Protein AF-A0A241XRT8-F1 (afdb_monomer_lite)

Secondary structure (DSSP, 8-state):
-PPPPPPPHHHHHHHHHHHHHHHHHHHHTS-B-HHHHTTS-HHHHHHHHHH-GGGB-HHHHHHHHT-SSHHHHHHHHHH-

Foldseek 3Di:
DDDDDDDDPVVVVVVVVVLVVLLVVQVVVQADACVSCVVDDLVSLLCCLQPPVVRYDPRSLVCQCVPPDPSSVVSSVVSD

Sequence (80 aa):
MSKPAYPSPQELEVIYAERDEAVAALAAKGKIEAADLAPLDRLGRCKVANEHWGICDESARHALLNDTHHFVRACACLAA

Organism: Pseudomonas aeruginosa (NCBI:txid287)

pLDDT: mean 95.07, std 7.55, range [54.94, 98.62]

Radius of gyration: 13.57 Å; chains: 1; bounding box: 32×32×33 Å

Structure (mmCIF, N/CA/C/O backbone):
data_AF-A0A241XRT8-F1
#
_entry.id   AF-A0A241XRT8-F1
#
loop_
_atom_site.group_PDB
_atom_site.id
_atom_site.type_symbol
_atom_site.label_atom_id
_atom_site.label_alt_id
_atom_site.label_comp_id
_atom_site.label_asym_id
_atom_site.label_entity_id
_atom_site.label_seq_id
_atom_site.pdbx_PDB_ins_code
_atom_site.Cartn_x
_atom_site.Cartn_y
_atom_site.Cartn_z
_atom_site.occupancy
_atom_site.B_iso_or_equiv
_atom_site.auth_seq_id
_atom_site.auth_comp_id
_atom_site.auth_asym_id
_atom_site.auth_atom_id
_atom_site.pdbx_PDB_model_num
ATOM 1 N N . MET A 1 1 ? 12.286 -21.625 -19.663 1.00 54.94 1 MET A N 1
ATOM 2 C CA . MET A 1 1 ? 11.880 -20.204 -19.615 1.00 54.94 1 MET A CA 1
ATOM 3 C C . MET A 1 1 ? 13.053 -19.426 -19.044 1.00 54.94 1 MET A C 1
ATOM 5 O O . MET A 1 1 ? 13.513 -19.795 -17.969 1.00 54.94 1 MET A O 1
ATOM 9 N N . SER A 1 2 ? 13.599 -18.449 -19.772 1.00 67.31 2 SER A N 1
ATOM 10 C CA . SER A 1 2 ? 14.675 -17.604 -19.236 1.00 67.31 2 SER A CA 1
ATOM 11 C C . SER A 1 2 ? 14.143 -16.772 -18.076 1.00 67.31 2 SER A C 1
ATOM 13 O O . SER A 1 2 ? 13.030 -16.253 -18.142 1.00 67.31 2 SER A O 1
ATOM 15 N N . LYS A 1 3 ? 14.929 -16.679 -17.003 1.00 63.34 3 LYS A N 1
ATOM 16 C CA . LYS A 1 3 ? 14.618 -15.828 -15.854 1.00 63.34 3 LYS A CA 1
ATOM 17 C C . LYS A 1 3 ? 14.535 -14.374 -16.347 1.00 63.34 3 LYS A C 1
ATOM 19 O O . LYS A 1 3 ? 15.431 -13.975 -17.094 1.00 63.34 3 LYS A O 1
ATOM 24 N N . PRO A 1 4 ? 13.493 -13.604 -15.988 1.00 71.81 4 PRO A N 1
ATOM 25 C CA . PRO A 1 4 ? 13.427 -12.201 -16.374 1.00 71.81 4 PRO A CA 1
ATOM 26 C C . PRO A 1 4 ? 14.669 -11.475 -15.851 1.00 71.81 4 PRO A C 1
ATOM 28 O O . PRO A 1 4 ? 15.140 -11.759 -14.743 1.00 71.81 4 PRO A O 1
ATOM 31 N N . ALA A 1 5 ? 15.226 -10.589 -16.677 1.00 85.50 5 ALA A N 1
ATOM 32 C CA . ALA A 1 5 ? 16.341 -9.749 -16.275 1.00 85.50 5 ALA A CA 1
ATOM 33 C C . ALA A 1 5 ? 15.914 -8.896 -15.074 1.00 85.50 5 ALA A C 1
ATOM 35 O O . ALA A 1 5 ? 14.777 -8.426 -15.007 1.00 85.50 5 ALA A O 1
ATOM 36 N N . TYR A 1 6 ? 16.810 -8.746 -14.102 1.00 88.94 6 TYR A N 1
ATOM 37 C CA . TYR A 1 6 ? 16.573 -7.826 -12.997 1.00 88.94 6 TYR A CA 1
ATOM 38 C C . TYR A 1 6 ? 16.566 -6.389 -13.547 1.00 88.94 6 TYR A C 1
ATOM 40 O O . TYR A 1 6 ? 17.420 -6.101 -14.391 1.00 88.94 6 TYR A O 1
ATOM 48 N N . PRO A 1 7 ? 15.651 -5.507 -13.104 1.00 91.88 7 PRO A N 1
ATOM 49 C CA . PRO A 1 7 ? 15.602 -4.144 -13.615 1.00 91.88 7 PRO A CA 1
ATOM 50 C C . PRO A 1 7 ? 16.909 -3.399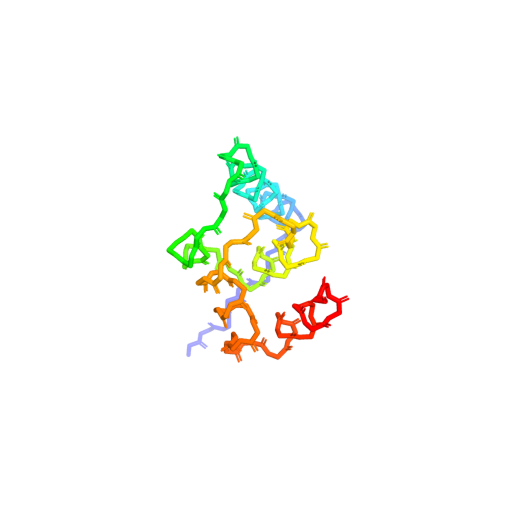 -13.327 1.00 91.88 7 PRO A C 1
ATOM 52 O O . PRO A 1 7 ? 17.525 -3.572 -12.270 1.00 91.88 7 PRO A O 1
ATOM 55 N N . SER A 1 8 ? 17.334 -2.558 -14.261 1.00 95.44 8 SER A N 1
ATOM 56 C CA . SER A 1 8 ? 18.410 -1.595 -14.041 1.00 95.44 8 SER A CA 1
ATOM 57 C C . SER A 1 8 ? 18.048 -0.612 -12.917 1.00 95.44 8 SER A C 1
ATOM 59 O O . SER A 1 8 ? 16.868 -0.431 -12.605 1.00 95.44 8 SER A O 1
ATOM 61 N N . PRO A 1 9 ? 19.035 0.065 -12.305 1.00 95.69 9 PRO A N 1
ATOM 62 C CA . PRO A 1 9 ? 18.764 1.099 -11.309 1.00 95.69 9 PRO A CA 1
ATOM 63 C C . PRO A 1 9 ? 17.770 2.170 -11.788 1.00 95.69 9 PRO A C 1
ATOM 65 O O . PRO A 1 9 ? 16.864 2.521 -11.042 1.00 95.69 9 PRO A O 1
ATOM 68 N N . GLN A 1 10 ? 17.877 2.620 -13.042 1.00 96.06 10 GLN A N 1
ATOM 69 C CA . GLN A 1 10 ? 16.962 3.610 -13.622 1.00 96.06 10 GLN A CA 1
ATOM 70 C C . GLN A 1 10 ? 15.535 3.066 -13.764 1.00 96.06 10 GLN A C 1
ATOM 72 O O . GLN A 1 10 ? 14.569 3.763 -13.472 1.00 96.06 10 GLN A O 1
ATOM 77 N N . GLU A 1 11 ? 15.377 1.806 -14.176 1.00 95.50 11 GLU A N 1
ATOM 78 C CA . GLU A 1 11 ? 14.054 1.172 -14.241 1.00 95.50 11 GLU A CA 1
ATOM 79 C C . GLU A 1 11 ? 13.449 0.987 -12.844 1.00 95.50 11 GLU A C 1
ATOM 81 O O . GLU A 1 11 ? 12.243 1.153 -12.673 1.00 95.50 11 GLU A O 1
ATOM 86 N N . LEU A 1 12 ? 14.266 0.691 -11.826 1.00 94.69 12 LEU A N 1
ATOM 87 C CA . LEU A 1 12 ? 13.795 0.640 -10.440 1.00 94.69 12 LEU A CA 1
ATOM 88 C C . LEU A 1 12 ? 13.286 2.000 -9.960 1.00 94.69 12 LEU A C 1
ATOM 90 O O . LEU A 1 12 ? 12.246 2.041 -9.311 1.00 94.69 12 LEU A O 1
ATOM 94 N N . GLU A 1 13 ? 13.985 3.092 -10.275 1.00 95.75 13 GLU A N 1
ATOM 95 C CA . GLU A 1 13 ? 13.538 4.450 -9.936 1.00 95.75 13 GLU A CA 1
ATOM 96 C C . GLU A 1 13 ? 12.157 4.748 -10.526 1.00 95.75 13 GLU A C 1
ATOM 98 O O . GLU A 1 13 ? 11.277 5.213 -9.803 1.00 95.75 13 GLU A O 1
ATOM 103 N N . VAL A 1 14 ? 11.935 4.397 -11.798 1.00 96.44 14 VAL A N 1
ATOM 104 C CA . VAL A 1 14 ? 10.624 4.541 -12.452 1.00 96.44 14 VAL A CA 1
ATOM 105 C C . VAL A 1 14 ? 9.566 3.696 -11.743 1.00 96.44 14 VAL A C 1
ATOM 107 O O . VAL A 1 14 ? 8.525 4.218 -11.354 1.00 96.44 14 VAL A O 1
ATOM 110 N N . ILE A 1 15 ? 9.852 2.417 -11.482 1.00 95.00 15 ILE A N 1
ATOM 111 C CA . ILE A 1 15 ? 8.923 1.510 -10.791 1.00 95.00 15 ILE A CA 1
ATOM 112 C C . ILE A 1 15 ? 8.570 2.025 -9.387 1.00 95.00 15 ILE A C 1
ATOM 114 O O . ILE A 1 15 ? 7.451 1.811 -8.911 1.00 95.00 15 ILE A O 1
ATOM 118 N N . TYR A 1 16 ? 9.512 2.641 -8.668 1.00 94.81 16 TYR A N 1
ATOM 119 C CA . TYR A 1 16 ? 9.235 3.246 -7.364 1.00 94.81 16 TYR A CA 1
ATOM 120 C C . TYR A 1 16 ? 8.394 4.517 -7.496 1.00 94.81 16 TYR A C 1
ATOM 122 O O . TYR A 1 16 ? 7.409 4.642 -6.771 1.00 94.81 16 TYR A O 1
ATOM 130 N N . ALA A 1 17 ? 8.714 5.393 -8.449 1.00 96.25 17 ALA A N 1
ATOM 131 C CA . ALA A 1 17 ? 7.963 6.620 -8.697 1.00 96.25 17 ALA A CA 1
ATOM 132 C C . ALA A 1 17 ? 6.500 6.343 -9.084 1.00 96.25 17 ALA A C 1
ATOM 134 O O . ALA A 1 17 ? 5.596 6.923 -8.490 1.00 96.25 17 ALA A O 1
ATOM 135 N N . GLU A 1 18 ? 6.251 5.401 -10.000 1.00 96.50 18 GLU A N 1
ATOM 136 C CA . GLU A 1 18 ? 4.894 5.008 -10.416 1.00 96.50 18 GLU A CA 1
ATOM 137 C C . GLU A 1 18 ? 4.061 4.481 -9.242 1.00 96.50 18 GLU A C 1
ATOM 139 O O . GLU A 1 18 ? 2.863 4.745 -9.124 1.00 96.50 18 GLU A O 1
ATOM 144 N N . ARG A 1 19 ? 4.696 3.738 -8.331 1.00 96.81 19 ARG A N 1
ATOM 145 C CA . ARG A 1 19 ? 4.027 3.229 -7.131 1.00 96.81 19 ARG A CA 1
ATOM 146 C C . ARG A 1 19 ? 3.708 4.341 -6.149 1.00 96.81 19 ARG A C 1
ATOM 148 O O . ARG A 1 19 ? 2.625 4.336 -5.568 1.00 96.81 19 ARG A O 1
ATOM 155 N N . ASP A 1 20 ? 4.639 5.264 -5.955 1.00 96.56 20 ASP A N 1
ATOM 156 C CA . ASP A 1 20 ? 4.436 6.416 -5.089 1.00 96.56 20 ASP A CA 1
ATOM 157 C C . ASP A 1 20 ? 3.304 7.300 -5.616 1.00 96.56 20 ASP A C 1
ATOM 159 O O . ASP A 1 20 ? 2.441 7.703 -4.838 1.00 96.56 20 ASP A O 1
ATOM 163 N N . GLU A 1 21 ? 3.243 7.510 -6.931 1.00 97.31 21 GLU A N 1
ATOM 164 C CA . GLU A 1 21 ? 2.155 8.223 -7.598 1.00 97.31 21 GLU A CA 1
ATOM 165 C C . GLU A 1 21 ? 0.810 7.506 -7.423 1.00 97.31 21 GLU A C 1
ATOM 167 O O . GLU A 1 21 ? -0.169 8.129 -7.007 1.00 97.31 21 GLU A O 1
ATOM 172 N N . ALA A 1 22 ? 0.755 6.192 -7.664 1.00 96.94 22 ALA A N 1
ATOM 173 C CA . ALA A 1 22 ? -0.471 5.413 -7.506 1.00 96.94 22 ALA A CA 1
ATOM 174 C C . ALA A 1 22 ? -1.013 5.481 -6.068 1.00 96.94 22 ALA A C 1
ATOM 176 O O . ALA A 1 22 ? -2.208 5.688 -5.859 1.00 96.94 22 ALA A O 1
ATOM 177 N N . VAL A 1 23 ? -0.138 5.351 -5.068 1.00 97.31 23 VAL A N 1
ATOM 178 C CA . VAL A 1 23 ? -0.529 5.436 -3.654 1.00 97.31 23 VAL A CA 1
ATOM 179 C C . VAL A 1 23 ? -0.949 6.861 -3.279 1.00 97.31 23 VAL A C 1
ATOM 181 O O . VAL A 1 23 ? -1.974 7.032 -2.618 1.00 97.31 23 VAL A O 1
ATOM 184 N N . ALA A 1 24 ? -0.233 7.887 -3.747 1.00 97.25 24 ALA A N 1
ATOM 185 C CA . ALA A 1 24 ? -0.593 9.284 -3.508 1.00 97.25 24 ALA A CA 1
ATOM 186 C C . ALA A 1 24 ? -1.957 9.643 -4.121 1.00 97.25 24 ALA A C 1
ATOM 188 O O . ALA A 1 24 ? -2.757 10.334 -3.486 1.00 97.25 24 ALA A O 1
ATOM 189 N N . ALA A 1 25 ? -2.259 9.131 -5.317 1.00 96.94 25 ALA A N 1
ATOM 190 C CA . ALA A 1 25 ? -3.554 9.317 -5.961 1.00 96.94 25 ALA A CA 1
ATOM 191 C C . ALA A 1 25 ? -4.697 8.705 -5.136 1.00 96.94 25 ALA A C 1
ATOM 193 O O . ALA A 1 25 ? -5.754 9.321 -5.002 1.00 96.94 25 ALA A O 1
ATOM 194 N N . LEU A 1 26 ? -4.487 7.526 -4.538 1.00 96.69 26 LEU A N 1
ATOM 195 C CA . LEU A 1 26 ? -5.457 6.918 -3.623 1.00 96.69 26 LEU A CA 1
ATOM 196 C C . LEU A 1 26 ? -5.611 7.722 -2.331 1.00 96.69 26 LEU A C 1
ATOM 198 O O . LEU A 1 26 ? -6.735 7.956 -1.889 1.00 96.69 26 LEU A O 1
ATOM 202 N N . ALA A 1 27 ? -4.507 8.198 -1.754 1.00 95.25 27 ALA A N 1
ATOM 203 C CA . ALA A 1 27 ? -4.546 9.029 -0.557 1.00 95.25 27 ALA A CA 1
ATOM 204 C C . ALA A 1 27 ? -5.334 10.329 -0.784 1.00 95.25 27 ALA A C 1
ATOM 206 O O . ALA A 1 27 ? -6.140 10.724 0.059 1.00 95.25 27 ALA A O 1
ATOM 207 N N . ALA A 1 28 ? -5.173 10.950 -1.956 1.00 96.88 28 ALA A N 1
ATOM 208 C CA . ALA A 1 28 ? -5.894 12.160 -2.341 1.00 96.88 28 ALA A CA 1
ATOM 209 C C . ALA A 1 28 ? -7.417 11.962 -2.472 1.00 96.88 28 ALA A C 1
ATOM 211 O O . ALA A 1 28 ? -8.162 12.926 -2.300 1.00 96.88 28 ALA A O 1
ATOM 212 N N . LYS A 1 29 ? -7.905 10.733 -2.719 1.00 94.12 29 LYS A N 1
ATOM 213 C CA . LYS A 1 29 ? -9.352 10.430 -2.708 1.00 94.12 29 LYS A CA 1
ATOM 214 C C . LYS A 1 29 ? -9.975 10.583 -1.315 1.00 94.12 29 LYS A C 1
ATOM 216 O O . LYS A 1 29 ? -11.184 10.764 -1.210 1.00 94.12 29 LYS A O 1
ATOM 221 N N . GLY A 1 30 ? -9.177 10.479 -0.248 1.00 94.38 30 GLY A N 1
ATOM 222 C CA . GLY A 1 30 ? -9.622 10.614 1.145 1.00 94.38 30 GLY A CA 1
ATOM 223 C C . GLY A 1 30 ? -10.297 9.374 1.744 1.00 94.38 30 GLY A C 1
ATOM 224 O O . GLY A 1 30 ? -10.566 9.350 2.943 1.00 94.38 30 GLY A O 1
ATOM 225 N N . LYS A 1 31 ? -10.543 8.337 0.939 1.00 97.56 31 LYS A N 1
ATOM 226 C CA . LYS A 1 31 ? -11.037 7.026 1.367 1.00 97.56 31 LYS A CA 1
ATOM 227 C C . LYS A 1 31 ? -10.495 5.956 0.417 1.00 97.56 31 LYS A C 1
ATOM 229 O O . LYS A 1 31 ? -10.581 6.135 -0.795 1.00 97.56 31 LYS A O 1
ATOM 234 N N . ILE A 1 32 ? -9.954 4.871 0.968 1.00 98.38 32 ILE A N 1
ATOM 235 C CA . ILE A 1 32 ? -9.428 3.726 0.208 1.00 98.38 32 ILE A CA 1
ATOM 236 C C . ILE A 1 32 ? -10.322 2.511 0.457 1.00 98.38 32 ILE A C 1
ATOM 238 O O . ILE A 1 32 ? -10.539 2.129 1.610 1.00 98.38 32 ILE A O 1
ATOM 242 N N . GLU A 1 33 ? -10.816 1.905 -0.621 1.00 98.19 33 GLU A N 1
ATOM 243 C CA . GLU A 1 33 ? -11.671 0.712 -0.601 1.00 98.19 33 GLU A CA 1
ATOM 244 C C . GLU A 1 33 ? -10.899 -0.522 -1.096 1.00 98.19 33 GLU A C 1
ATOM 246 O O . GLU A 1 33 ? -9.842 -0.409 -1.717 1.00 98.19 33 GLU A O 1
ATOM 251 N N . ALA A 1 34 ? -11.412 -1.734 -0.863 1.00 97.94 34 ALA A N 1
ATOM 252 C CA . ALA A 1 34 ? -10.724 -2.957 -1.297 1.00 97.94 34 ALA A CA 1
ATOM 253 C C . ALA A 1 34 ? -10.430 -2.993 -2.813 1.00 97.94 34 ALA A C 1
ATOM 255 O O . ALA A 1 34 ? -9.395 -3.514 -3.232 1.00 97.94 34 ALA A O 1
ATOM 256 N N . ALA A 1 35 ? -11.315 -2.419 -3.636 1.00 97.81 35 ALA A N 1
ATOM 257 C CA . ALA A 1 35 ? -11.143 -2.356 -5.088 1.00 97.81 35 ALA A CA 1
ATOM 258 C C . ALA A 1 35 ? -9.937 -1.499 -5.509 1.00 97.81 35 ALA A C 1
ATOM 260 O O . ALA A 1 35 ? -9.292 -1.811 -6.509 1.00 97.81 35 ALA A O 1
ATOM 261 N N . ASP A 1 36 ? -9.589 -0.472 -4.729 1.00 97.81 36 ASP A N 1
ATOM 262 C CA . ASP A 1 36 ? -8.423 0.379 -4.981 1.00 97.81 36 ASP A CA 1
ATOM 263 C C . ASP A 1 36 ? -7.095 -0.365 -4.756 1.00 97.81 36 ASP A C 1
ATOM 265 O O . ASP A 1 36 ? -6.066 0.019 -5.309 1.00 97.81 36 ASP A O 1
ATOM 269 N N . LEU A 1 37 ? -7.101 -1.443 -3.962 1.00 97.75 37 LEU A N 1
ATOM 270 C CA . LEU A 1 37 ? -5.905 -2.234 -3.658 1.00 97.75 37 LEU A CA 1
ATOM 271 C C . LEU A 1 37 ? -5.556 -3.234 -4.764 1.00 97.75 37 LEU A C 1
ATOM 273 O O . LEU A 1 37 ? -4.397 -3.629 -4.885 1.00 97.75 37 LEU A O 1
ATOM 277 N N . ALA A 1 38 ? -6.542 -3.673 -5.551 1.00 95.75 38 ALA A N 1
ATOM 278 C CA . ALA A 1 38 ? -6.367 -4.729 -6.548 1.00 95.75 38 ALA A CA 1
ATOM 279 C C . ALA A 1 38 ? -5.355 -4.385 -7.664 1.00 95.75 38 ALA A C 1
ATOM 281 O O . ALA A 1 38 ? -4.591 -5.275 -8.045 1.00 95.75 38 ALA A O 1
ATOM 282 N N . PRO A 1 39 ? -5.286 -3.136 -8.172 1.00 95.56 39 PRO A N 1
ATOM 283 C CA . PRO A 1 39 ? -4.279 -2.740 -9.157 1.00 95.56 39 PRO A CA 1
ATOM 284 C C . PRO A 1 39 ? -2.870 -2.602 -8.569 1.00 95.56 39 PRO A C 1
ATOM 286 O O . PRO A 1 39 ? -1.896 -2.588 -9.320 1.00 95.56 39 PRO A O 1
ATOM 289 N N . LEU A 1 40 ? -2.742 -2.473 -7.244 1.00 96.56 40 LEU A N 1
ATOM 290 C CA . LEU A 1 40 ? -1.450 -2.289 -6.597 1.00 96.56 40 LEU A CA 1
ATOM 291 C C . LEU A 1 40 ? -0.689 -3.607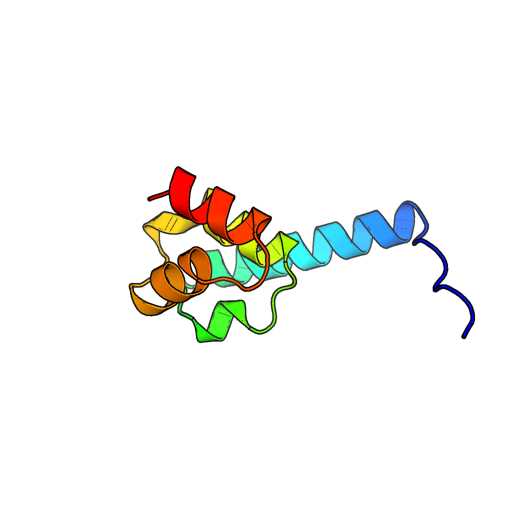 -6.513 1.00 96.56 40 LEU A C 1
ATOM 293 O O . LEU A 1 40 ? -1.225 -4.662 -6.155 1.00 96.56 40 LEU A O 1
ATOM 297 N N . ASP A 1 41 ? 0.617 -3.526 -6.731 1.00 95.94 41 ASP A N 1
ATOM 298 C CA . ASP A 1 41 ? 1.503 -4.624 -6.390 1.00 95.94 41 ASP A CA 1
ATOM 299 C C . ASP A 1 41 ? 1.661 -4.769 -4.864 1.00 95.94 41 ASP A C 1
ATOM 301 O O . ASP A 1 41 ? 1.183 -3.955 -4.069 1.00 95.94 41 ASP A O 1
ATOM 305 N N . ARG A 1 42 ? 2.362 -5.822 -4.428 1.00 96.12 42 ARG A N 1
ATOM 306 C CA . ARG A 1 42 ? 2.547 -6.088 -2.991 1.00 96.12 42 ARG A CA 1
ATOM 307 C C . ARG A 1 42 ? 3.169 -4.904 -2.235 1.00 96.12 42 ARG A C 1
ATOM 309 O O . ARG A 1 42 ? 2.827 -4.700 -1.080 1.00 96.12 42 ARG A O 1
ATOM 316 N N . LEU A 1 43 ? 4.080 -4.143 -2.853 1.00 96.56 43 LEU A N 1
ATOM 317 C CA . LEU A 1 43 ? 4.747 -3.032 -2.168 1.00 96.56 43 LEU 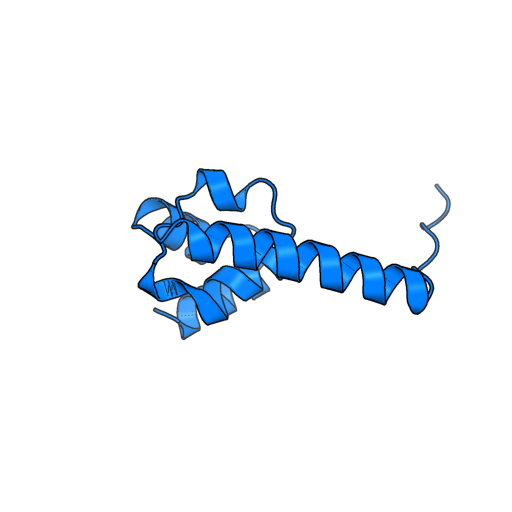A CA 1
ATOM 318 C C . LEU A 1 43 ? 3.823 -1.822 -2.081 1.00 96.56 43 LEU A C 1
ATOM 320 O O . LEU A 1 43 ? 3.838 -1.143 -1.061 1.00 96.56 43 LEU A O 1
ATOM 324 N N . GLY A 1 44 ? 2.982 -1.589 -3.092 1.00 97.75 44 GLY A N 1
ATOM 325 C CA . GLY A 1 44 ? 1.942 -0.566 -3.039 1.00 97.75 44 GLY A CA 1
ATOM 326 C C . GLY A 1 44 ? 0.954 -0.854 -1.913 1.00 97.75 44 GLY A C 1
ATOM 327 O O . GLY A 1 44 ? 0.677 0.022 -1.100 1.00 97.75 44 GLY A O 1
ATOM 328 N N . ARG A 1 45 ? 0.508 -2.110 -1.778 1.00 98.44 45 ARG A N 1
ATOM 329 C CA . ARG A 1 45 ? -0.376 -2.519 -0.672 1.00 98.44 45 ARG A CA 1
ATOM 330 C C . ARG A 1 45 ? 0.300 -2.418 0.698 1.00 98.44 45 ARG A C 1
ATOM 332 O O . ARG A 1 45 ? -0.334 -1.957 1.642 1.00 98.44 45 ARG A O 1
ATOM 339 N N . CYS A 1 46 ? 1.587 -2.762 0.811 1.00 98.00 46 CYS A N 1
ATOM 340 C CA . CYS A 1 46 ? 2.368 -2.495 2.027 1.00 98.00 46 CYS A CA 1
ATOM 341 C C . CYS A 1 46 ? 2.413 -1.001 2.367 1.00 98.00 46 CYS A C 1
ATOM 343 O O . CYS A 1 46 ? 2.246 -0.642 3.530 1.00 98.00 46 CYS A O 1
ATOM 345 N N . LYS A 1 47 ? 2.623 -0.134 1.369 1.00 97.94 47 LYS A N 1
ATOM 346 C CA . LYS A 1 47 ? 2.679 1.317 1.567 1.00 97.94 47 LYS A CA 1
ATOM 347 C C . LYS A 1 47 ? 1.338 1.863 2.055 1.00 97.94 47 LYS A C 1
ATOM 349 O O . LYS A 1 47 ? 1.304 2.571 3.053 1.00 97.94 47 LYS A O 1
ATOM 354 N N . VAL A 1 48 ? 0.231 1.443 1.435 1.00 98.19 48 VAL A N 1
ATOM 355 C CA . VAL A 1 48 ? -1.124 1.791 1.894 1.00 98.19 48 VAL A CA 1
ATOM 356 C C . VAL A 1 48 ? -1.353 1.350 3.342 1.00 98.19 48 VAL A C 1
ATOM 358 O O . VAL A 1 48 ? -1.820 2.153 4.147 1.00 98.19 48 VAL A O 1
ATOM 361 N N . ALA A 1 49 ? -0.989 0.112 3.692 1.00 98.19 49 ALA A N 1
ATOM 362 C CA . ALA A 1 49 ? -1.131 -0.390 5.057 1.00 98.19 49 ALA A CA 1
ATOM 363 C C . ALA A 1 49 ? -0.315 0.424 6.075 1.00 98.19 49 ALA A C 1
ATOM 365 O O . ALA A 1 49 ? -0.837 0.755 7.131 1.00 98.19 49 ALA A O 1
ATOM 366 N N . ASN A 1 50 ? 0.934 0.777 5.758 1.00 96.81 50 ASN A N 1
ATOM 367 C CA . ASN A 1 50 ? 1.807 1.514 6.676 1.00 96.81 50 ASN A CA 1
ATOM 368 C C . ASN A 1 50 ? 1.434 2.998 6.813 1.00 96.81 50 ASN A C 1
ATOM 370 O O . ASN A 1 50 ? 1.515 3.552 7.905 1.00 96.81 50 ASN A O 1
ATOM 374 N N . GLU A 1 51 ? 1.082 3.661 5.711 1.00 97.06 51 GLU A N 1
ATOM 375 C CA . GLU A 1 51 ? 1.019 5.129 5.650 1.00 97.06 51 GLU A CA 1
ATOM 376 C C . GLU A 1 51 ? -0.416 5.670 5.626 1.00 97.06 51 GLU A C 1
ATOM 378 O O . GLU A 1 51 ? -0.662 6.816 6.007 1.00 97.06 51 GLU A O 1
ATOM 383 N N . HIS A 1 52 ? -1.385 4.858 5.196 1.00 97.81 52 HIS A N 1
ATOM 384 C CA . HIS A 1 52 ? -2.748 5.308 4.897 1.00 97.81 52 HIS A CA 1
ATOM 385 C C . HIS A 1 52 ? -3.837 4.443 5.547 1.00 97.81 52 HIS A C 1
ATOM 387 O O . HIS A 1 52 ? -5.004 4.500 5.152 1.00 97.81 52 HIS A O 1
ATOM 393 N N . TRP A 1 53 ? -3.498 3.688 6.595 1.00 97.88 53 TRP A N 1
ATOM 394 C CA . TRP A 1 53 ? -4.453 2.856 7.336 1.00 97.88 53 TRP A CA 1
ATOM 395 C C . TRP A 1 53 ? -5.691 3.626 7.822 1.00 97.88 53 TRP A C 1
ATOM 397 O O . TRP A 1 53 ? -6.825 3.149 7.717 1.00 97.88 53 TRP A O 1
ATOM 407 N N . GLY A 1 54 ? -5.487 4.856 8.304 1.00 97.50 54 GLY A N 1
ATOM 408 C CA . GLY A 1 54 ? -6.552 5.703 8.847 1.00 97.50 54 GLY A CA 1
ATOM 409 C C . GLY A 1 54 ? -7.670 6.024 7.851 1.00 97.50 54 GLY A C 1
ATOM 410 O O . GLY A 1 54 ? -8.818 6.162 8.267 1.00 97.50 54 GLY A O 1
ATOM 411 N N . ILE A 1 55 ? -7.360 6.073 6.551 1.00 97.81 55 ILE A N 1
ATOM 412 C CA . ILE A 1 55 ? -8.329 6.354 5.476 1.00 97.81 55 ILE A CA 1
ATOM 413 C C . ILE A 1 55 ? -8.793 5.092 4.734 1.00 97.81 55 ILE A C 1
ATOM 415 O O . ILE A 1 55 ? -9.640 5.175 3.846 1.00 97.81 55 ILE A O 1
ATOM 419 N N . CYS A 1 56 ? -8.260 3.920 5.087 1.00 98.50 56 CYS A N 1
ATOM 420 C CA . CYS A 1 56 ? -8.780 2.645 4.607 1.00 98.50 56 CYS A CA 1
ATOM 421 C C . CYS A 1 56 ? -10.125 2.358 5.273 1.00 98.50 56 CYS A C 1
ATOM 423 O O . CYS A 1 56 ? -10.245 2.461 6.498 1.00 98.50 56 CYS A O 1
ATOM 425 N N . ASP A 1 57 ? -11.117 1.960 4.484 1.00 98.19 57 ASP A N 1
ATOM 426 C CA . ASP A 1 57 ? -12.388 1.497 5.026 1.00 98.19 57 ASP A CA 1
ATOM 427 C C . ASP A 1 57 ? -12.325 0.049 5.516 1.00 98.19 57 ASP A C 1
ATOM 429 O O . ASP A 1 57 ? -11.294 -0.621 5.433 1.00 98.19 57 ASP A O 1
ATOM 433 N N . GLU A 1 58 ? -13.434 -0.440 6.068 1.00 98.25 58 GLU A N 1
ATOM 434 C CA . GLU A 1 58 ? -13.501 -1.793 6.619 1.00 98.25 58 GLU A CA 1
ATOM 435 C C . GLU A 1 58 ? -13.156 -2.865 5.574 1.00 98.25 58 GLU A C 1
ATOM 437 O O . GLU A 1 58 ? -12.435 -3.814 5.885 1.00 98.25 58 GLU A O 1
ATOM 442 N N . SER A 1 59 ? -13.584 -2.680 4.320 1.00 98.25 59 SER A N 1
ATOM 443 C CA . SER A 1 59 ? -13.285 -3.615 3.234 1.00 98.25 59 SER A CA 1
ATOM 444 C C . SER A 1 59 ? -11.791 -3.632 2.899 1.00 98.25 59 SER A C 1
ATOM 446 O O . SER A 1 59 ? -11.199 -4.706 2.773 1.00 98.25 59 SER A O 1
ATOM 448 N N . ALA A 1 60 ? -11.157 -2.459 2.821 1.00 98.44 60 ALA A N 1
ATOM 449 C CA . ALA A 1 60 ? -9.731 -2.331 2.547 1.00 98.44 60 ALA A CA 1
ATOM 450 C C . ALA A 1 60 ? -8.887 -2.895 3.695 1.00 98.44 60 ALA A C 1
ATOM 452 O O . ALA A 1 60 ? -7.962 -3.671 3.458 1.00 98.44 60 ALA A O 1
ATOM 453 N N . ARG A 1 61 ? -9.233 -2.576 4.947 1.00 98.62 61 ARG A N 1
ATOM 454 C CA . ARG A 1 61 ? -8.551 -3.119 6.134 1.00 98.62 61 ARG A CA 1
ATOM 455 C C . ARG A 1 61 ? -8.650 -4.638 6.182 1.00 98.62 61 ARG A C 1
ATOM 457 O O . ARG A 1 61 ? -7.644 -5.309 6.408 1.00 98.62 61 ARG A O 1
ATOM 464 N N . HIS A 1 62 ? -9.834 -5.189 5.908 1.00 98.50 62 HIS A N 1
ATOM 465 C CA . HIS A 1 62 ? -10.030 -6.634 5.835 1.00 98.50 62 HIS A CA 1
ATOM 466 C C . HIS A 1 62 ? -9.180 -7.267 4.725 1.00 98.50 62 HIS A C 1
ATOM 468 O O . HIS A 1 62 ? -8.538 -8.291 4.961 1.00 98.50 62 HIS A O 1
ATOM 474 N N . ALA A 1 63 ? -9.128 -6.652 3.540 1.00 98.44 63 ALA A N 1
ATOM 475 C CA . ALA A 1 63 ? -8.303 -7.128 2.434 1.00 98.44 63 ALA A CA 1
ATOM 476 C C . ALA A 1 63 ? -6.800 -7.104 2.768 1.00 98.44 63 ALA A C 1
ATOM 478 O O . ALA A 1 63 ? -6.099 -8.064 2.464 1.00 98.44 63 ALA A O 1
ATOM 479 N N . LEU A 1 64 ? -6.307 -6.060 3.444 1.00 98.56 64 LEU A N 1
ATOM 480 C CA . LEU A 1 64 ? -4.899 -5.938 3.843 1.00 98.56 64 LEU A CA 1
ATOM 481 C C . LEU A 1 64 ? -4.508 -6.947 4.937 1.00 98.56 64 LEU A C 1
ATOM 483 O O . LEU A 1 64 ? -3.456 -7.582 4.843 1.00 98.56 64 LEU A O 1
ATOM 487 N N . LEU A 1 65 ? -5.363 -7.152 5.944 1.00 98.56 65 LEU A N 1
ATOM 488 C CA . LEU A 1 65 ? -5.137 -8.148 7.004 1.00 98.56 65 LEU A CA 1
ATOM 489 C C . LEU A 1 65 ? -5.166 -9.589 6.474 1.00 98.56 65 LEU A C 1
ATOM 491 O O . LEU A 1 65 ? -4.501 -10.462 7.031 1.00 98.56 65 LEU A O 1
ATOM 495 N N . ASN A 1 66 ? -5.892 -9.832 5.380 1.00 98.25 66 ASN A N 1
ATOM 496 C CA . ASN A 1 66 ? -6.020 -11.140 4.735 1.00 98.25 66 ASN A CA 1
ATOM 497 C C . ASN A 1 66 ? -5.268 -11.230 3.397 1.00 98.25 66 ASN A C 1
ATOM 499 O O . ASN A 1 66 ? -5.536 -12.128 2.597 1.00 98.25 66 ASN A O 1
ATOM 503 N N . ASP A 1 67 ? -4.312 -10.328 3.147 1.00 98.38 67 ASP A N 1
ATOM 504 C CA . ASP A 1 67 ? -3.559 -10.312 1.895 1.00 98.38 67 ASP A CA 1
ATOM 505 C C . ASP A 1 67 ? -2.823 -11.636 1.681 1.00 98.38 67 ASP A C 1
ATOM 507 O O . ASP A 1 67 ? -2.310 -12.252 2.621 1.00 98.38 67 ASP A O 1
ATOM 511 N N . THR A 1 68 ? -2.704 -12.069 0.428 1.00 97.12 68 THR A N 1
ATOM 512 C CA . THR A 1 68 ? -1.979 -13.301 0.088 1.00 97.12 68 THR A CA 1
ATOM 513 C C . THR A 1 68 ? -0.507 -13.232 0.507 1.00 97.12 68 THR A C 1
ATOM 515 O O . THR A 1 68 ? 0.079 -14.238 0.922 1.00 97.12 68 THR A O 1
ATOM 518 N N . HIS A 1 69 ? 0.092 -12.040 0.489 1.00 97.75 69 HIS A N 1
ATOM 519 C CA . HIS A 1 69 ? 1.483 -11.820 0.842 1.00 97.75 69 HIS A CA 1
ATOM 520 C C . HIS A 1 69 ? 1.655 -11.535 2.342 1.00 97.75 69 HIS A C 1
ATOM 522 O O . HIS A 1 69 ? 1.185 -10.533 2.874 1.00 97.75 69 HIS A O 1
ATOM 528 N N . HIS A 1 70 ? 2.422 -12.386 3.029 1.00 97.44 70 HIS A N 1
ATOM 529 C CA . HIS A 1 70 ? 2.665 -12.295 4.477 1.00 97.44 70 HIS A CA 1
ATOM 530 C C . HIS A 1 70 ? 3.194 -10.930 4.940 1.00 97.44 70 HIS A C 1
ATOM 532 O O . HIS A 1 70 ? 2.798 -10.455 5.998 1.00 97.44 70 HIS A O 1
ATOM 538 N N . PHE A 1 71 ? 4.050 -10.285 4.143 1.00 97.50 71 PHE A N 1
ATOM 539 C CA . PHE A 1 71 ? 4.582 -8.962 4.478 1.00 97.50 71 PHE A CA 1
ATOM 540 C C . PHE A 1 71 ? 3.508 -7.859 4.472 1.00 97.50 71 PHE A C 1
ATOM 542 O O . PHE A 1 71 ? 3.541 -6.988 5.331 1.00 97.50 71 PHE A O 1
ATOM 549 N N . VAL A 1 72 ? 2.513 -7.930 3.577 1.00 98.31 72 VAL A N 1
ATOM 550 C CA . VAL A 1 72 ? 1.387 -6.979 3.574 1.00 98.31 72 VAL A CA 1
ATOM 551 C C . VAL A 1 72 ? 0.554 -7.162 4.841 1.00 98.31 72 VAL A C 1
ATOM 553 O O . VAL A 1 72 ? 0.266 -6.183 5.524 1.00 98.31 72 VAL A O 1
ATOM 556 N N . ARG A 1 73 ? 0.261 -8.417 5.213 1.00 98.44 73 ARG A N 1
ATOM 557 C CA . ARG A 1 73 ? -0.449 -8.723 6.465 1.00 98.44 73 ARG A CA 1
ATOM 558 C C . ARG A 1 73 ? 0.298 -8.203 7.689 1.00 98.44 73 ARG A C 1
ATOM 560 O O . ARG A 1 73 ? -0.321 -7.637 8.577 1.00 98.44 73 ARG A O 1
ATOM 567 N N . ALA A 1 74 ? 1.621 -8.365 7.732 1.00 97.88 74 ALA A N 1
ATOM 568 C CA . ALA A 1 74 ? 2.438 -7.857 8.832 1.00 97.88 74 ALA A CA 1
ATOM 569 C C . ALA A 1 74 ? 2.346 -6.327 8.954 1.00 97.88 74 ALA A C 1
ATOM 571 O O . ALA A 1 74 ? 2.118 -5.829 10.053 1.00 97.88 74 ALA A O 1
ATOM 572 N N . CYS A 1 75 ? 2.452 -5.595 7.839 1.00 97.94 75 CYS A N 1
ATOM 573 C CA . CYS A 1 75 ? 2.243 -4.143 7.814 1.00 97.94 75 CYS A CA 1
ATOM 574 C C . CYS A 1 75 ? 0.84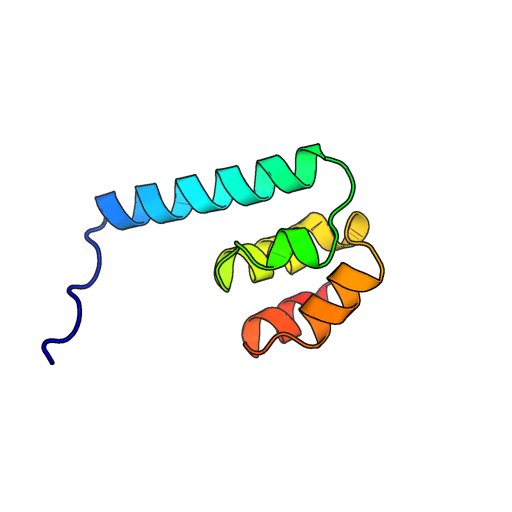9 -3.757 8.327 1.00 97.94 75 CYS A C 1
ATOM 576 O O . CYS A 1 75 ? 0.729 -2.887 9.182 1.00 97.94 75 CYS A O 1
ATOM 578 N N . ALA A 1 76 ? -0.194 -4.448 7.862 1.00 97.88 76 ALA A N 1
ATOM 579 C CA . ALA A 1 76 ? -1.568 -4.198 8.288 1.00 97.88 76 ALA A CA 1
ATOM 580 C C . ALA A 1 76 ? -1.774 -4.448 9.791 1.00 97.88 76 ALA A C 1
ATOM 582 O O . ALA A 1 76 ? -2.370 -3.624 10.472 1.00 97.88 76 ALA A O 1
ATOM 583 N N . CYS A 1 77 ? -1.237 -5.549 10.327 1.00 97.75 77 CYS A N 1
ATOM 584 C CA . CYS A 1 77 ? -1.322 -5.861 11.754 1.00 97.75 77 CYS A CA 1
ATOM 585 C C . CYS A 1 77 ? -0.596 -4.839 12.638 1.00 97.75 77 CYS A C 1
ATOM 587 O O . CYS A 1 77 ? -1.013 -4.631 13.769 1.00 97.75 77 CYS A O 1
ATOM 589 N N . LEU A 1 78 ? 0.500 -4.245 12.156 1.00 97.31 78 LEU A N 1
ATOM 590 C CA . LEU A 1 78 ? 1.244 -3.220 12.896 1.00 97.31 78 LEU A CA 1
ATOM 591 C C . LEU A 1 78 ? 0.561 -1.848 12.8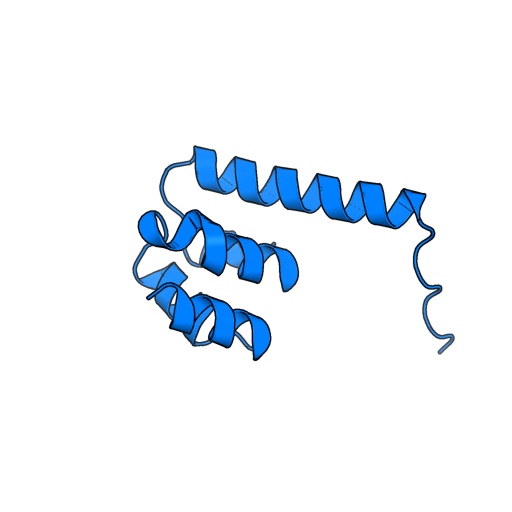58 1.00 97.31 78 LEU A C 1
ATOM 593 O O . LEU A 1 78 ? 0.800 -1.035 13.746 1.00 97.31 78 LEU A O 1
ATOM 597 N N . ALA A 1 79 ? -0.242 -1.584 11.827 1.00 95.44 79 ALA A N 1
ATOM 598 C CA . ALA A 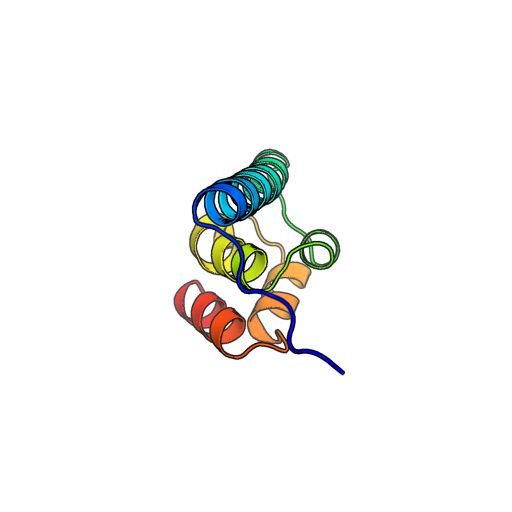1 79 ? -0.960 -0.325 11.656 1.00 95.44 79 ALA A CA 1
ATOM 599 C C . ALA A 1 79 ? -2.351 -0.303 12.323 1.00 95.44 79 ALA A C 1
ATOM 601 O O . ALA A 1 79 ? -2.904 0.782 12.515 1.00 95.44 79 ALA A O 1
ATOM 602 N N . ALA A 1 80 ? -2.913 -1.479 12.632 1.00 86.00 80 ALA A N 1
ATOM 603 C CA . ALA A 1 80 ? -4.216 -1.668 13.276 1.00 86.00 80 ALA A CA 1
ATOM 604 C C . ALA A 1 80 ? -4.219 -1.284 14.761 1.00 86.00 80 ALA A C 1
ATOM 606 O O . ALA A 1 80 ? -5.218 -0.646 15.169 1.00 86.00 80 ALA A O 1
#